Protein AF-A0A969ZIK1-F1 (afdb_monomer)

Radius of gyration: 21.39 Å; Cα contacts (8 Å, |Δi|>4): 241; chains: 1; bounding box: 46×27×56 Å

Sequence (168 aa):
MNIGLLLPVIKKKWKSISLETRYVEVLENINLVVCYISCLGTDTISRKGTRKKLKAKLDRIFGEKNAWPILEHSLVKGFYQSEDYHFEEVLREVALCRADEVVNEIKGLGILANKEILVTGKSEHLEYAIEKLITKVKTMNILIPEGVSEPREAEKAFEETGIPVHIT

Mean predicted aligned error: 13.96 Å

pLDDT: mean 75.82, std 9.84, range [49.59, 94.0]

Nearest PDB structures (foldseek):
  6a4j-assembly1_A  TM=5.825E-01  e=1.663E-01  Staphylococcus aureus
  5hm8-assembly1_C  TM=4.950E-01  e=2.410E+00  Cryptosporidium parvum Iowa II
  4cz2-assembly2_C  TM=2.204E-01  e=9.380E-02  Homo sapiens
  4cz2-assembly4_B  TM=2.477E-01  e=1.663E-01  Homo sapiens
  4cym-assembly1_A  TM=2.571E-01  e=6.747E-01  Homo sapiens

Secondary structure (DSSP, 8-state):
-EEEEEEEEE--TTS---EEEEEEEEETTEEEEEEEEEE-HHHHH--HHHHHHHHHHHHHHHHHTTEEEEEE-TTT-SSSS-TT--HHHHHHHHHHHTHHHHHHH-TT---GGG-EEEEES-HHHHHHHHHHHGGG-SEEEEEPPTTPPPPTHHHHHHHHH---EEE-

Solvent-accessible surface area (backbone atoms only — not comparable to full-atom values): 9807 Å² total; per-residue (Å²): 87,26,32,24,36,42,39,74,39,89,57,68,96,86,64,77,78,49,78,46,78,47,79,44,81,79,50,93,69,34,32,37,43,36,34,37,36,40,46,62,64,78,73,60,60,66,40,66,72,55,37,53,57,48,47,57,50,49,50,50,58,32,57,79,58,62,32,57,63,63,47,65,38,88,87,69,61,57,82,81,47,58,83,84,55,58,58,68,56,54,49,47,51,51,50,60,78,38,41,67,58,57,59,70,67,45,83,87,68,72,69,44,58,78,33,75,46,80,47,73,59,56,48,83,57,46,38,57,48,47,75,70,43,51,90,44,34,48,32,42,35,36,44,60,55,91,95,59,67,80,50,76,51,52,65,55,46,26,76,76,66,72,38,56,65,46,81,84

Foldseek 3Di:
DEAEEEAEDEDDQPDDWDWDWDWDDDDVVYIYTYIYTHDNPPPPCPPPVNVVVVLVVVCVSCVVVVHPDHHYDLRNADSRDHVPDPVVVVVVVVCLVCVVVVVVPDPPPPQQQDDEDEDEDALVVVLSCLVPCQQRHQAYEYEYPPPGDHRPCQVVSCVVRVRYYHYD

Structure (mmCIF, N/CA/C/O backbone):
data_AF-A0A969ZIK1-F1
#
_entry.id   AF-A0A969ZIK1-F1
#
loop_
_atom_site.group_PDB
_atom_site.id
_atom_site.type_symbol
_atom_site.label_atom_id
_atom_site.label_alt_id
_atom_site.label_comp_id
_atom_site.label_asym_id
_atom_site.label_entity_id
_atom_site.label_seq_id
_atom_site.pdbx_PDB_ins_code
_atom_site.Cartn_x
_atom_site.Cartn_y
_atom_site.Cartn_z
_atom_site.occupancy
_atom_site.B_iso_or_equiv
_atom_site.auth_seq_id
_atom_site.auth_comp_id
_atom_site.auth_asym_id
_atom_site.auth_atom_id
_atom_site.pdbx_PDB_model_num
ATOM 1 N N . MET A 1 1 ? -11.089 4.615 -15.916 1.00 84.06 1 MET A N 1
ATOM 2 C CA . MET A 1 1 ? -9.769 5.110 -15.488 1.00 84.06 1 MET A CA 1
ATOM 3 C C . MET A 1 1 ? -8.808 3.938 -15.419 1.00 84.06 1 MET A C 1
ATOM 5 O O . MET A 1 1 ? -9.091 2.974 -14.720 1.00 84.06 1 MET A O 1
ATOM 9 N N . ASN A 1 2 ? -7.704 3.998 -16.162 1.00 85.50 2 ASN A N 1
ATOM 10 C CA . ASN A 1 2 ? -6.664 2.973 -16.109 1.00 85.50 2 ASN A CA 1
ATOM 11 C C . ASN A 1 2 ? -5.462 3.558 -15.369 1.00 85.50 2 ASN A C 1
ATOM 13 O O . ASN A 1 2 ? -4.957 4.602 -15.763 1.00 85.50 2 ASN A O 1
ATOM 17 N N . ILE A 1 3 ? -5.012 2.897 -14.312 1.00 87.81 3 ILE A N 1
ATOM 18 C CA . ILE A 1 3 ? -3.854 3.298 -13.513 1.00 87.81 3 ILE A CA 1
ATOM 19 C C . ILE A 1 3 ? -2.708 2.350 -13.862 1.00 87.81 3 ILE A C 1
ATOM 21 O O . ILE A 1 3 ? -2.880 1.130 -13.860 1.00 87.81 3 ILE A O 1
ATOM 25 N N . GLY A 1 4 ? -1.538 2.889 -14.192 1.00 88.69 4 GLY A N 1
ATOM 26 C CA . GLY A 1 4 ? -0.345 2.084 -14.438 1.00 88.69 4 GLY A CA 1
ATOM 27 C C . GLY A 1 4 ? 0.334 1.710 -13.126 1.00 88.69 4 GLY A C 1
ATOM 28 O O . GLY A 1 4 ? 0.536 2.577 -12.286 1.00 88.69 4 GLY A O 1
ATOM 29 N N . LEU A 1 5 ? 0.726 0.450 -12.955 1.00 88.19 5 LEU A N 1
ATOM 30 C CA . LEU A 1 5 ? 1.600 0.012 -11.864 1.00 88.19 5 LEU A CA 1
ATOM 31 C C . LEU A 1 5 ? 2.889 -0.557 -12.455 1.00 88.19 5 LEU A C 1
ATOM 33 O O . LEU A 1 5 ? 2.833 -1.446 -13.301 1.00 88.19 5 LEU A O 1
ATOM 37 N N . LEU A 1 6 ? 4.048 -0.080 -12.010 1.00 87.06 6 LEU A N 1
ATOM 38 C CA . LEU A 1 6 ? 5.354 -0.612 -12.391 1.00 87.06 6 LEU A CA 1
ATOM 39 C C . LEU A 1 6 ? 5.994 -1.301 -11.185 1.00 87.06 6 LEU A C 1
ATOM 41 O O . LEU A 1 6 ? 6.463 -0.642 -10.257 1.00 87.06 6 LEU A O 1
ATOM 45 N N . LEU A 1 7 ? 6.007 -2.634 -11.208 1.00 83.75 7 LEU A N 1
ATOM 46 C CA . LEU A 1 7 ? 6.432 -3.465 -10.082 1.00 83.75 7 LEU A CA 1
ATOM 47 C C . LEU A 1 7 ? 7.703 -4.259 -10.418 1.00 83.75 7 LEU A C 1
ATOM 49 O O . LEU A 1 7 ? 7.795 -4.841 -11.502 1.00 83.75 7 LEU A O 1
ATOM 53 N N . PRO A 1 8 ? 8.680 -4.341 -9.503 1.00 82.69 8 PRO A N 1
ATOM 54 C CA . PRO A 1 8 ? 9.869 -5.150 -9.690 1.00 82.69 8 PRO A CA 1
ATOM 55 C C . PRO A 1 8 ? 9.529 -6.632 -9.513 1.00 82.69 8 PRO A C 1
ATOM 57 O O . PRO A 1 8 ? 8.748 -7.016 -8.645 1.00 82.69 8 PRO A O 1
ATOM 60 N N . VAL A 1 9 ? 10.186 -7.490 -10.286 1.00 79.38 9 VAL A N 1
ATOM 61 C CA . VAL A 1 9 ? 10.221 -8.936 -10.038 1.00 79.38 9 VAL A CA 1
ATOM 62 C C . VAL A 1 9 ? 11.666 -9.360 -9.854 1.00 79.38 9 VAL A C 1
ATOM 64 O O . VAL A 1 9 ? 12.484 -9.251 -10.773 1.00 79.38 9 VAL A O 1
ATOM 67 N N . ILE A 1 10 ? 11.980 -9.866 -8.662 1.00 67.06 10 ILE A N 1
ATOM 68 C CA . ILE A 1 10 ? 13.314 -10.370 -8.337 1.00 67.06 10 ILE A CA 1
ATOM 69 C C . ILE A 1 10 ? 13.546 -11.659 -9.133 1.00 67.06 10 ILE A C 1
ATOM 71 O O . ILE A 1 10 ? 12.827 -12.646 -8.979 1.00 67.06 10 ILE A O 1
ATOM 75 N N . LYS A 1 11 ? 14.567 -11.664 -9.996 1.00 64.94 11 LYS A N 1
ATOM 76 C CA . LYS A 1 11 ? 14.998 -12.857 -10.740 1.00 64.94 11 LYS A CA 1
ATOM 77 C C . LYS A 1 11 ? 16.394 -13.306 -10.316 1.00 64.94 11 LYS A C 1
ATOM 79 O O . LYS A 1 11 ? 17.227 -12.509 -9.895 1.00 64.94 11 LYS A O 1
ATOM 84 N N . LYS A 1 12 ? 16.674 -14.604 -10.495 1.00 56.09 12 LYS A N 1
ATOM 85 C CA . LYS A 1 12 ? 18.032 -15.168 -10.386 1.00 56.09 12 LYS A CA 1
ATOM 86 C C . LYS A 1 12 ? 18.975 -14.470 -11.386 1.00 56.09 12 LYS A C 1
ATOM 88 O O . LYS A 1 12 ? 18.559 -14.198 -12.512 1.00 56.09 12 LYS A O 1
ATOM 93 N N . LYS A 1 13 ? 20.244 -14.259 -10.989 1.00 53.59 13 LYS A N 1
ATOM 94 C CA . LYS A 1 13 ? 21.298 -13.427 -11.635 1.00 53.59 13 LYS A CA 1
ATOM 95 C C . LYS A 1 13 ? 21.564 -13.624 -13.148 1.00 53.59 13 LYS A C 1
ATOM 97 O O . LYS A 1 13 ? 22.325 -12.860 -13.725 1.00 53.59 13 LYS A O 1
ATOM 102 N N . TRP A 1 14 ? 20.946 -14.607 -13.798 1.00 49.59 14 TRP A N 1
ATOM 103 C CA . TRP A 1 14 ? 21.289 -15.076 -15.147 1.00 49.59 14 TRP A CA 1
ATOM 104 C C . TRP A 1 14 ? 20.192 -14.828 -16.204 1.00 49.59 14 TRP A C 1
ATOM 106 O O . TRP A 1 14 ? 20.347 -15.249 -17.346 1.00 49.59 14 TRP A O 1
ATOM 116 N N . LYS A 1 15 ? 19.069 -14.175 -15.861 1.00 57.91 15 LYS A N 1
ATOM 117 C CA . LYS A 1 15 ? 17.972 -13.886 -16.812 1.00 57.91 15 LYS A CA 1
ATOM 118 C C . LYS A 1 15 ? 17.968 -12.422 -17.253 1.00 57.91 15 LYS A C 1
ATOM 120 O O . LYS A 1 15 ? 18.040 -11.535 -16.413 1.00 57.91 15 LYS A O 1
ATOM 125 N N . SER A 1 16 ? 17.820 -12.181 -18.556 1.00 64.00 16 SER A N 1
ATOM 126 C CA . SER A 1 16 ? 17.686 -10.839 -19.138 1.00 64.00 16 SER A CA 1
ATOM 127 C C . SER A 1 16 ? 16.469 -10.073 -18.595 1.00 64.00 16 SER A C 1
ATOM 129 O O . SER A 1 16 ? 15.492 -10.670 -18.132 1.00 64.00 16 SER A O 1
ATOM 131 N N . ILE A 1 17 ? 16.529 -8.736 -18.676 1.00 70.19 17 ILE A N 1
ATOM 132 C CA . ILE A 1 17 ? 15.407 -7.850 -18.333 1.00 70.19 17 ILE A CA 1
ATOM 133 C C . ILE A 1 17 ? 14.226 -8.162 -19.263 1.00 70.19 17 ILE A C 1
ATOM 135 O O . ILE A 1 17 ? 14.335 -8.030 -20.483 1.00 70.19 17 ILE A O 1
ATOM 139 N N . SER A 1 18 ? 13.091 -8.539 -18.683 1.00 78.56 18 SER A N 1
ATOM 140 C CA . SER A 1 18 ? 11.820 -8.772 -19.363 1.00 78.56 18 SER A CA 1
ATOM 141 C C . SER A 1 18 ? 10.723 -7.911 -18.748 1.00 78.56 18 SER A C 1
ATOM 143 O O . SER A 1 18 ? 10.764 -7.631 -17.548 1.00 78.56 18 SER A O 1
ATOM 145 N N . LEU A 1 19 ? 9.721 -7.584 -19.559 1.00 84.94 19 LEU A N 1
ATOM 146 C CA . LEU A 1 19 ? 8.482 -6.955 -19.121 1.00 84.94 19 LEU A CA 1
ATOM 147 C C . LEU A 1 19 ? 7.342 -7.963 -19.262 1.00 84.94 19 LEU A C 1
ATOM 149 O O . LEU A 1 19 ? 7.237 -8.618 -20.298 1.00 84.94 19 LEU A O 1
ATOM 153 N N . GLU A 1 20 ? 6.507 -8.079 -18.240 1.00 87.19 20 GLU A N 1
ATOM 154 C CA . GLU A 1 20 ? 5.244 -8.817 -18.292 1.00 87.19 20 GLU A CA 1
ATOM 155 C C . GLU A 1 20 ? 4.122 -7.856 -17.915 1.00 87.19 20 GLU A C 1
ATOM 157 O O . GLU A 1 20 ? 4.230 -7.152 -16.916 1.00 87.19 20 GLU A O 1
ATOM 162 N N . THR A 1 21 ? 3.054 -7.805 -18.705 1.00 88.62 21 THR A N 1
ATOM 163 C CA . THR A 1 21 ? 1.926 -6.908 -18.444 1.00 88.62 21 THR A CA 1
ATOM 164 C C . THR A 1 21 ? 0.684 -7.716 -18.113 1.00 88.62 21 THR A C 1
ATOM 166 O O . THR A 1 21 ? 0.350 -8.665 -18.819 1.00 88.62 21 THR A O 1
ATOM 169 N N . ARG A 1 22 ? -0.012 -7.323 -17.050 1.00 88.50 22 ARG A N 1
ATOM 170 C CA . ARG A 1 22 ? -1.300 -7.866 -16.634 1.00 88.50 22 ARG A CA 1
ATOM 171 C C . ARG A 1 22 ? -2.324 -6.755 -16.515 1.00 88.50 22 ARG A C 1
ATOM 173 O O . ARG A 1 22 ? -1.985 -5.592 -16.310 1.00 88.50 22 ARG A O 1
ATOM 180 N N . TYR A 1 23 ? -3.577 -7.147 -16.647 1.00 88.00 23 TYR A N 1
ATOM 181 C CA . TYR A 1 23 ? -4.715 -6.266 -16.482 1.00 88.00 23 TYR A CA 1
ATOM 182 C C . TYR A 1 23 ? -5.565 -6.781 -15.332 1.00 88.00 23 TYR A C 1
ATOM 184 O O . TYR A 1 23 ? -5.838 -7.981 -15.270 1.00 88.00 23 TYR A O 1
ATOM 192 N N . VAL A 1 24 ? -5.933 -5.889 -14.419 1.00 87.25 24 VAL A N 1
ATOM 193 C CA . VAL A 1 24 ? -6.753 -6.219 -13.253 1.00 87.25 24 VAL A CA 1
ATOM 194 C C . VAL A 1 24 ? -7.844 -5.169 -13.131 1.00 87.25 24 VAL A C 1
ATOM 196 O O . VAL A 1 24 ? -7.549 -3.994 -12.936 1.00 87.25 24 VAL A O 1
ATOM 199 N N . GLU A 1 25 ? -9.097 -5.582 -13.249 1.00 85.25 25 GLU A N 1
ATOM 200 C CA . GLU A 1 25 ? -10.240 -4.738 -12.908 1.00 85.25 25 GLU A CA 1
ATOM 201 C C . GLU A 1 25 ? -10.407 -4.743 -11.385 1.00 85.25 25 GLU A C 1
ATOM 203 O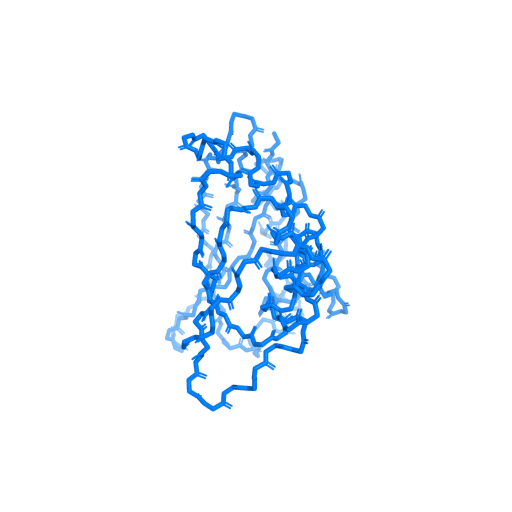 O . GLU A 1 25 ? -10.436 -5.808 -10.767 1.00 85.25 25 GLU A O 1
ATOM 208 N N . VAL A 1 26 ? -10.431 -3.559 -10.771 1.00 77.81 26 VAL A N 1
ATOM 209 C CA . VAL A 1 26 ? -10.527 -3.411 -9.307 1.00 77.81 26 VAL A CA 1
ATOM 210 C C . VAL A 1 26 ? -11.942 -3.027 -8.905 1.00 77.81 26 VAL A C 1
ATOM 212 O O . VAL A 1 26 ? -12.493 -3.585 -7.963 1.00 77.81 26 VAL A O 1
ATOM 215 N N . LEU A 1 27 ? -12.514 -2.067 -9.627 1.00 78.81 27 LEU A N 1
ATOM 216 C CA . LEU A 1 27 ? -13.854 -1.524 -9.438 1.00 78.81 27 LEU A CA 1
ATOM 217 C C . LEU A 1 27 ? -14.408 -1.145 -10.811 1.00 78.81 27 LEU A C 1
ATOM 219 O O . LEU A 1 27 ? -13.651 -1.006 -11.775 1.00 78.81 27 LEU A O 1
ATOM 223 N N . GLU A 1 28 ? -15.716 -0.912 -10.884 1.00 76.62 28 GLU A N 1
ATOM 224 C CA . GLU A 1 28 ? -16.356 -0.446 -12.110 1.00 76.62 28 GLU A CA 1
ATOM 225 C C . GLU A 1 28 ? -15.650 0.821 -12.619 1.00 76.62 28 GLU A C 1
ATOM 227 O O . GLU A 1 28 ? -15.506 1.816 -11.906 1.00 76.62 28 GLU A O 1
ATOM 232 N N . ASN A 1 29 ? -15.155 0.766 -13.856 1.00 78.62 29 ASN A N 1
ATOM 233 C CA . ASN A 1 29 ? -14.374 1.832 -14.485 1.00 78.62 29 ASN A CA 1
ATOM 234 C C . ASN A 1 29 ? -13.023 2.157 -13.816 1.00 78.62 29 ASN A C 1
ATOM 236 O O . ASN A 1 29 ? -12.440 3.193 -14.147 1.00 78.62 29 ASN A O 1
ATOM 240 N N . ILE A 1 30 ? -12.470 1.310 -12.944 1.00 82.00 30 ILE A N 1
ATOM 241 C CA . ILE A 1 30 ? -11.115 1.458 -12.387 1.00 82.00 30 ILE A CA 1
ATOM 242 C C . ILE A 1 30 ? -10.311 0.186 -12.640 1.00 82.00 30 ILE A C 1
ATOM 244 O O . ILE A 1 30 ? -10.543 -0.860 -12.034 1.00 82.00 30 ILE A O 1
ATOM 248 N N . ASN A 1 31 ? -9.298 0.310 -13.495 1.00 87.06 31 ASN A N 1
ATOM 249 C CA . ASN A 1 31 ? -8.456 -0.808 -13.892 1.00 87.06 31 ASN A CA 1
ATOM 250 C C . ASN A 1 31 ? -6.988 -0.534 -13.602 1.00 87.06 31 ASN A C 1
ATOM 252 O O . ASN A 1 31 ? -6.503 0.585 -13.766 1.00 87.06 31 ASN A O 1
ATOM 256 N N . LEU A 1 32 ? -6.262 -1.584 -13.252 1.00 87.25 32 LEU A N 1
ATOM 257 C CA . LEU A 1 32 ? -4.820 -1.576 -13.094 1.00 87.25 32 LEU A CA 1
ATOM 258 C C . LEU A 1 32 ? -4.169 -2.210 -14.319 1.00 87.25 32 LEU A C 1
ATOM 260 O O . LEU A 1 32 ? -4.445 -3.354 -14.685 1.00 87.25 32 LEU A O 1
ATOM 264 N N . VAL A 1 33 ? -3.248 -1.469 -14.922 1.00 92.00 33 VAL A N 1
ATOM 265 C CA . VAL A 1 33 ? -2.318 -1.971 -15.930 1.00 92.00 33 VAL A CA 1
ATOM 266 C C . VAL A 1 33 ? -1.015 -2.257 -15.205 1.00 92.00 33 VAL A C 1
ATOM 268 O O . VAL A 1 33 ? -0.220 -1.356 -14.952 1.00 92.00 33 VAL A O 1
ATOM 271 N N . VAL A 1 34 ? -0.815 -3.511 -14.814 1.00 89.56 34 VAL A N 1
ATOM 272 C CA . VAL A 1 34 ? 0.335 -3.927 -14.010 1.00 89.56 34 VAL A CA 1
ATOM 273 C C . VAL A 1 34 ? 1.457 -4.365 -14.932 1.00 89.56 34 VAL A C 1
ATOM 275 O O . VAL A 1 34 ? 1.318 -5.341 -15.660 1.00 89.56 34 VAL A O 1
ATOM 278 N N . CYS A 1 35 ? 2.581 -3.664 -14.906 1.00 90.00 35 CYS A N 1
ATOM 279 C CA . CYS A 1 35 ? 3.789 -4.017 -15.628 1.00 90.00 35 CYS A CA 1
ATOM 280 C C . CYS A 1 35 ? 4.852 -4.501 -14.642 1.00 90.00 35 CYS A C 1
ATOM 282 O O . CYS A 1 35 ? 5.359 -3.744 -13.815 1.00 90.00 35 CYS A O 1
ATOM 284 N N . TYR A 1 36 ? 5.202 -5.773 -14.749 1.00 87.06 36 TYR A N 1
ATOM 285 C CA . TYR A 1 36 ? 6.289 -6.387 -14.016 1.00 87.06 36 TYR A CA 1
ATOM 286 C C . TYR A 1 36 ? 7.589 -6.213 -14.786 1.00 87.06 36 TYR A C 1
ATOM 288 O O . TYR A 1 36 ? 7.742 -6.721 -15.898 1.00 87.06 36 TYR A O 1
ATOM 296 N N . ILE A 1 37 ? 8.548 -5.534 -14.173 1.00 85.25 37 ILE A N 1
ATOM 297 C CA . ILE A 1 37 ? 9.900 -5.382 -14.689 1.00 85.25 37 ILE A CA 1
ATOM 298 C C . ILE A 1 37 ? 10.830 -6.306 -13.915 1.00 85.25 37 ILE A C 1
ATOM 300 O O . ILE A 1 37 ? 10.958 -6.219 -12.697 1.00 85.25 37 ILE A O 1
ATOM 304 N N . SER A 1 38 ? 11.505 -7.220 -14.610 1.00 80.00 38 SER A N 1
ATOM 305 C CA . SER A 1 38 ? 12.514 -8.030 -13.934 1.00 80.00 38 SER A CA 1
ATOM 306 C C . SER A 1 38 ? 13.806 -7.237 -13.756 1.00 80.00 38 SER A C 1
ATOM 308 O O . SER A 1 38 ? 14.498 -6.961 -14.741 1.00 80.00 38 SER A O 1
ATOM 310 N N . CYS A 1 39 ? 14.139 -6.911 -12.511 1.00 64.50 39 CYS A N 1
ATOM 311 C CA . CYS A 1 39 ? 15.313 -6.119 -12.155 1.00 64.50 39 CYS A CA 1
ATOM 312 C C . CYS A 1 39 ? 16.467 -7.042 -11.731 1.00 64.50 39 CYS A C 1
ATOM 314 O O . CYS A 1 39 ? 16.298 -7.897 -10.861 1.00 64.50 39 CYS A O 1
ATOM 316 N N . LEU A 1 40 ? 17.647 -6.878 -12.339 1.00 54.59 40 LEU A N 1
ATOM 317 C CA . LEU A 1 40 ? 18.876 -7.610 -12.006 1.00 54.59 40 LEU A CA 1
ATOM 318 C C . LEU A 1 40 ? 19.747 -6.752 -11.082 1.00 54.59 40 LEU A C 1
ATOM 320 O O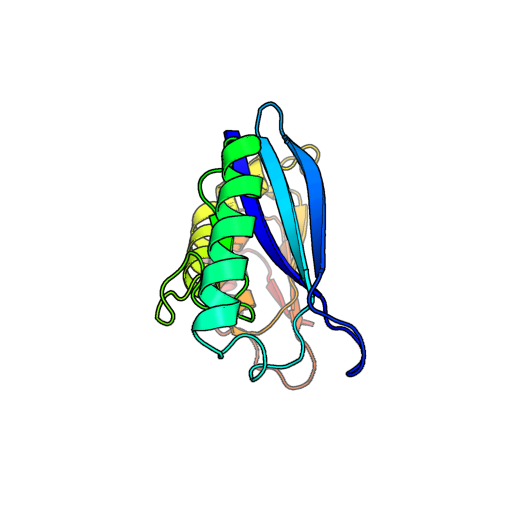 . LEU A 1 40 ? 20.726 -6.154 -11.529 1.00 54.59 40 LEU A O 1
ATOM 324 N N . GLY A 1 41 ? 19.366 -6.646 -9.809 1.00 56.72 41 GLY A N 1
ATOM 325 C CA . GLY A 1 41 ? 20.021 -5.710 -8.891 1.00 56.72 41 GLY A CA 1
ATOM 326 C C . GLY A 1 41 ? 19.972 -4.257 -9.390 1.00 56.72 41 GLY A C 1
ATOM 327 O O . GLY A 1 41 ? 19.495 -3.950 -10.484 1.00 56.72 41 GLY A O 1
ATOM 328 N N . THR A 1 42 ? 20.459 -3.335 -8.576 1.00 54.56 42 THR A N 1
ATOM 329 C CA . THR A 1 42 ? 20.460 -1.891 -8.862 1.00 54.56 42 THR A CA 1
ATOM 330 C C . THR A 1 42 ? 21.316 -1.510 -10.080 1.00 54.56 42 THR A C 1
ATOM 332 O O . THR A 1 42 ? 21.070 -0.494 -10.731 1.00 54.56 42 THR A O 1
ATOM 335 N N . ASP A 1 43 ? 22.277 -2.354 -10.461 1.00 57.19 43 ASP A N 1
ATOM 336 C CA . ASP A 1 43 ? 23.398 -1.936 -11.313 1.00 57.19 43 ASP A CA 1
ATOM 337 C C . ASP A 1 43 ? 23.177 -2.149 -12.818 1.00 57.19 43 ASP A C 1
ATOM 339 O O . ASP A 1 43 ? 23.888 -1.586 -13.650 1.00 57.19 43 ASP A O 1
ATOM 343 N N . THR A 1 44 ? 22.197 -2.965 -13.219 1.00 58.44 44 THR A N 1
ATOM 344 C CA . THR A 1 44 ? 21.912 -3.197 -14.651 1.00 58.44 44 THR A CA 1
ATOM 345 C C . THR A 1 44 ? 20.944 -2.172 -15.242 1.00 58.44 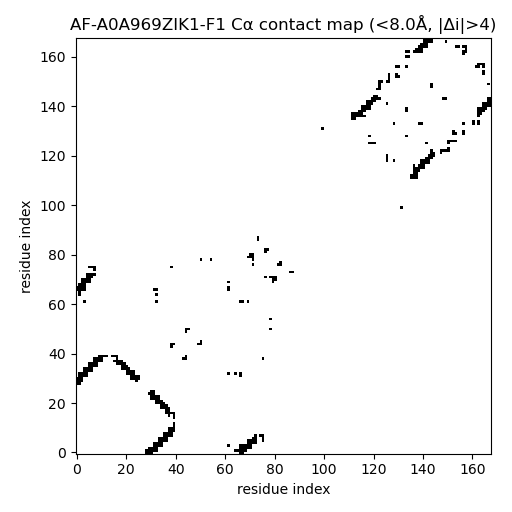44 THR A C 1
ATOM 347 O O . THR A 1 44 ? 21.050 -1.839 -16.427 1.00 58.44 44 THR A O 1
ATOM 350 N N . ILE A 1 45 ? 20.034 -1.637 -14.423 1.00 62.97 45 ILE A N 1
ATOM 351 C CA . ILE A 1 45 ? 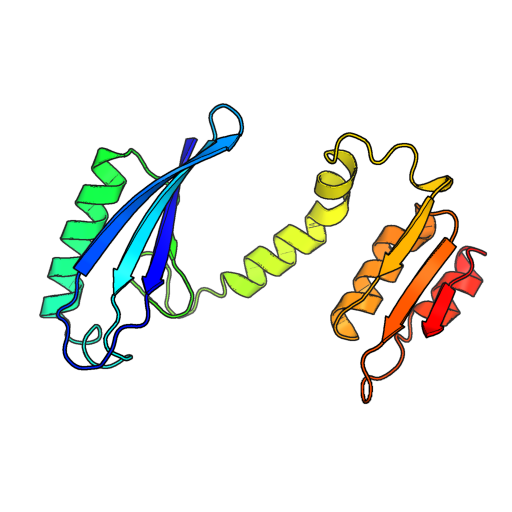19.055 -0.605 -14.806 1.00 62.97 45 ILE A CA 1
ATOM 352 C C . ILE A 1 45 ? 19.693 0.796 -14.812 1.00 62.97 45 ILE A C 1
ATOM 354 O O . ILE A 1 45 ? 19.245 1.674 -15.551 1.00 62.97 45 ILE A O 1
ATOM 358 N N . SER A 1 46 ? 20.793 0.997 -14.079 1.00 63.91 46 SER A N 1
ATOM 359 C CA . SER A 1 46 ? 21.507 2.279 -13.990 1.00 63.91 46 SER A CA 1
ATOM 360 C C . SER A 1 46 ? 22.223 2.692 -15.286 1.00 63.91 46 SER A C 1
ATOM 362 O O . SER A 1 46 ? 22.533 3.868 -15.485 1.00 63.91 46 SER A O 1
ATOM 364 N N . ARG A 1 47 ? 22.447 1.767 -16.236 1.00 72.31 47 ARG A N 1
ATOM 365 C CA . ARG A 1 47 ? 23.036 2.112 -17.541 1.00 72.31 47 ARG A CA 1
ATOM 366 C C . ARG A 1 47 ? 22.072 2.984 -18.355 1.00 72.31 47 ARG A C 1
ATOM 368 O O . ARG A 1 47 ? 21.064 2.499 -18.872 1.00 72.31 47 ARG A O 1
ATOM 375 N N . LYS A 1 48 ? 22.444 4.254 -18.566 1.00 74.44 48 LYS A N 1
ATOM 376 C CA . LYS A 1 48 ? 21.652 5.296 -19.259 1.00 74.44 48 LYS A CA 1
ATOM 377 C C . LYS A 1 48 ? 21.003 4.831 -20.574 1.00 74.44 48 LYS A C 1
ATOM 379 O O . LYS A 1 48 ? 19.831 5.109 -20.824 1.00 74.44 48 LYS A O 1
ATOM 384 N N . GLY A 1 49 ? 21.738 4.086 -21.404 1.00 78.38 49 GLY A N 1
ATOM 385 C CA . GLY A 1 49 ? 21.227 3.559 -22.678 1.00 78.38 49 GLY A CA 1
ATOM 386 C C . GLY A 1 49 ? 20.137 2.492 -22.519 1.00 78.38 49 GLY A C 1
ATOM 387 O O . GLY A 1 49 ? 19.140 2.514 -23.242 1.00 78.38 49 GLY A O 1
ATOM 388 N N . THR A 1 50 ? 20.294 1.584 -21.554 1.00 78.50 50 THR A N 1
ATOM 389 C CA . THR A 1 50 ? 19.303 0.545 -21.234 1.00 78.50 50 THR A CA 1
ATOM 390 C C . THR A 1 50 ? 18.047 1.173 -20.642 1.00 78.50 50 THR A C 1
ATOM 392 O O . THR A 1 50 ? 16.945 0.859 -21.092 1.00 78.50 50 THR A O 1
ATOM 395 N N . ARG A 1 51 ? 18.209 2.129 -19.717 1.00 82.38 51 ARG A N 1
ATOM 396 C CA . ARG A 1 51 ? 17.101 2.865 -19.091 1.00 82.38 51 ARG A CA 1
ATOM 397 C C . ARG A 1 51 ? 16.252 3.606 -20.120 1.00 82.38 51 ARG A C 1
ATOM 399 O O . ARG A 1 51 ? 15.037 3.448 -20.123 1.00 82.38 51 ARG A O 1
ATOM 406 N N . LYS A 1 52 ? 16.870 4.321 -21.070 1.00 84.69 52 LYS A N 1
ATOM 407 C CA . LYS A 1 52 ? 16.136 5.033 -22.135 1.00 84.69 52 LYS A CA 1
ATOM 408 C C . LYS A 1 52 ? 15.318 4.083 -23.018 1.00 84.69 52 LYS A C 1
ATOM 410 O O . LYS A 1 52 ? 14.151 4.350 -23.292 1.00 84.69 52 LYS A O 1
ATOM 415 N N . LYS A 1 53 ? 15.911 2.958 -23.442 1.00 86.38 53 LYS A N 1
ATOM 416 C CA . LYS A 1 53 ? 15.207 1.938 -24.242 1.00 86.38 53 LYS A CA 1
ATOM 417 C C . LYS A 1 53 ? 14.044 1.317 -23.470 1.00 86.38 53 LYS A C 1
ATOM 419 O O . LYS A 1 53 ? 13.001 1.042 -24.054 1.00 86.38 53 LYS A O 1
ATOM 424 N N . LEU A 1 54 ? 14.228 1.089 -22.174 1.00 86.81 54 LEU A N 1
ATOM 425 C CA . LEU A 1 54 ? 13.212 0.494 -21.319 1.00 86.81 54 LEU A CA 1
ATOM 426 C C . LEU A 1 54 ? 12.061 1.464 -21.043 1.00 86.81 54 LEU A C 1
ATOM 428 O O . LEU A 1 54 ? 10.912 1.069 -21.197 1.00 86.81 54 LEU A O 1
ATOM 432 N N . LYS A 1 55 ? 12.359 2.740 -20.767 1.00 89.50 55 LYS A N 1
ATOM 433 C CA . LYS A 1 55 ? 11.355 3.804 -20.629 1.00 89.50 55 LYS A CA 1
ATOM 434 C C . LYS A 1 55 ? 10.488 3.922 -21.880 1.00 89.50 55 LYS A C 1
ATOM 436 O O . LYS A 1 55 ? 9.275 3.891 -21.766 1.00 89.50 55 LYS A O 1
ATOM 441 N N . ALA A 1 56 ? 11.095 3.943 -23.069 1.00 90.62 56 ALA A N 1
ATOM 442 C CA . ALA A 1 56 ? 10.343 4.004 -24.323 1.00 90.62 56 ALA A CA 1
ATOM 443 C C . ALA A 1 56 ? 9.400 2.799 -24.516 1.00 90.62 56 ALA A C 1
ATOM 445 O O . ALA A 1 56 ? 8.292 2.950 -25.023 1.00 90.62 56 ALA A O 1
ATOM 446 N N . LYS A 1 57 ? 9.817 1.597 -24.092 1.00 90.75 57 LYS A N 1
ATOM 447 C CA . LYS A 1 57 ? 8.944 0.412 -24.109 1.00 90.75 57 LYS A CA 1
ATOM 448 C C . LYS A 1 57 ? 7.798 0.532 -23.107 1.00 90.75 57 LYS A C 1
ATOM 450 O O . LYS A 1 57 ? 6.672 0.203 -23.458 1.00 90.75 57 LYS A O 1
ATOM 455 N N . LEU A 1 58 ? 8.085 0.987 -21.888 1.00 91.81 58 LEU A N 1
ATOM 456 C CA . LEU A 1 58 ? 7.078 1.197 -20.848 1.00 91.81 58 LEU A CA 1
ATOM 457 C C . LEU A 1 58 ? 6.055 2.260 -21.277 1.00 91.81 58 LEU A C 1
ATOM 459 O O . LEU A 1 58 ? 4.860 2.023 -21.156 1.00 91.81 58 LEU A O 1
ATOM 463 N N . ASP A 1 59 ? 6.508 3.358 -21.886 1.00 93.44 59 ASP A N 1
ATOM 464 C CA . ASP A 1 59 ? 5.637 4.412 -22.423 1.00 93.44 59 ASP A CA 1
ATOM 465 C C . ASP A 1 59 ? 4.695 3.881 -23.490 1.00 93.44 59 ASP A C 1
ATOM 467 O O . ASP A 1 59 ? 3.512 4.213 -23.490 1.00 93.44 59 ASP A O 1
ATOM 471 N N . ARG A 1 60 ? 5.194 2.999 -24.360 1.00 94.00 60 ARG A N 1
ATOM 472 C CA . ARG A 1 60 ? 4.349 2.334 -25.346 1.00 94.00 60 ARG A CA 1
ATOM 473 C C . ARG A 1 60 ? 3.288 1.458 -24.676 1.00 94.00 60 ARG A C 1
ATOM 475 O O . ARG A 1 60 ? 2.121 1.567 -25.022 1.00 94.00 60 ARG A O 1
ATOM 482 N N . ILE A 1 61 ? 3.679 0.628 -23.706 1.00 92.12 61 ILE A N 1
ATOM 483 C CA . ILE A 1 61 ? 2.766 -0.286 -22.996 1.00 92.12 61 ILE A CA 1
ATOM 484 C C . ILE A 1 61 ? 1.664 0.489 -22.266 1.00 92.12 61 ILE A C 1
ATOM 486 O O . ILE A 1 61 ? 0.485 0.173 -22.410 1.00 92.12 61 ILE A O 1
ATOM 490 N N . PHE A 1 62 ? 2.034 1.502 -21.481 1.00 93.06 62 PHE A N 1
ATOM 491 C CA . PHE A 1 62 ? 1.065 2.288 -20.721 1.00 93.06 62 PHE A CA 1
ATOM 492 C C . PHE A 1 62 ? 0.221 3.186 -21.631 1.00 93.06 62 PHE A C 1
ATOM 494 O O . PHE A 1 62 ? -0.986 3.294 -21.417 1.00 93.06 62 PHE A O 1
ATOM 501 N N . GLY A 1 63 ? 0.812 3.753 -22.687 1.00 92.25 63 GLY A N 1
ATOM 502 C CA . GLY A 1 63 ? 0.104 4.551 -23.689 1.00 92.25 63 GLY A CA 1
ATOM 503 C C . GLY A 1 63 ? -0.945 3.749 -24.461 1.00 92.25 63 GLY A C 1
ATOM 504 O O . GLY A 1 63 ? -2.091 4.178 -24.549 1.00 92.25 63 GLY A O 1
ATOM 505 N N . GLU A 1 64 ? -0.606 2.544 -24.934 1.00 93.75 64 GLU A N 1
ATOM 506 C CA . GLU A 1 64 ? -1.548 1.622 -25.600 1.00 93.75 64 GLU A CA 1
ATOM 507 C C . GLU A 1 64 ? -2.753 1.267 -24.714 1.00 93.75 64 GLU A C 1
ATOM 509 O O . GLU A 1 64 ? -3.827 0.936 -25.216 1.00 93.75 64 GLU A O 1
ATOM 514 N N . LYS A 1 65 ? -2.587 1.327 -23.390 1.00 89.62 65 LYS A N 1
ATOM 515 C CA . LYS A 1 65 ? -3.645 1.050 -22.413 1.00 89.62 65 LYS A CA 1
ATOM 516 C C . LYS A 1 65 ? -4.274 2.309 -21.820 1.00 89.62 65 LYS A C 1
ATOM 518 O O . LYS A 1 65 ? -5.094 2.178 -20.916 1.00 89.62 65 LYS A O 1
ATOM 523 N N . ASN A 1 66 ? -3.923 3.500 -22.309 1.00 91.25 66 ASN A N 1
ATOM 524 C CA . ASN A 1 66 ? -4.358 4.786 -21.759 1.00 91.25 66 ASN A CA 1
ATOM 525 C C . ASN A 1 66 ? -4.215 4.848 -20.222 1.00 91.25 66 ASN A C 1
ATOM 527 O O . ASN A 1 66 ? -5.135 5.252 -19.510 1.00 91.25 66 ASN A O 1
ATOM 531 N N . ALA A 1 67 ? -3.096 4.324 -19.710 1.00 90.06 67 ALA A N 1
ATOM 532 C CA . ALA A 1 67 ? -2.846 4.171 -18.285 1.00 90.06 67 ALA A CA 1
ATOM 533 C C . ALA A 1 67 ? -2.180 5.429 -17.719 1.00 90.06 67 ALA A C 1
ATOM 535 O O . ALA A 1 67 ? -1.005 5.691 -17.982 1.00 90.06 67 ALA A O 1
ATOM 536 N N . TRP A 1 68 ? -2.934 6.197 -16.936 1.00 83.88 68 TRP A N 1
ATOM 537 C CA . TRP A 1 68 ? -2.455 7.379 -16.233 1.00 83.88 68 TRP A CA 1
ATOM 538 C C . TRP A 1 68 ? -3.299 7.634 -14.969 1.00 83.88 68 TRP A C 1
ATOM 540 O O . TRP A 1 68 ? -4.529 7.593 -15.057 1.00 83.88 68 TRP A O 1
ATOM 550 N N . PRO A 1 69 ? -2.684 7.920 -13.804 1.00 87.44 69 PRO A N 1
ATOM 551 C CA . PRO A 1 69 ? -1.241 8.051 -13.559 1.00 87.44 69 PRO A CA 1
ATOM 552 C C . PRO A 1 69 ? -0.498 6.703 -13.575 1.00 87.44 69 PRO A C 1
ATOM 554 O O . PRO A 1 69 ? -1.120 5.641 -13.534 1.00 87.44 69 PRO A O 1
ATOM 557 N N . ILE A 1 70 ? 0.838 6.748 -13.641 1.00 88.56 70 ILE A N 1
ATOM 558 C CA . ILE A 1 70 ? 1.711 5.570 -13.510 1.00 88.56 70 ILE A CA 1
ATOM 559 C C . ILE A 1 70 ? 2.407 5.625 -12.150 1.00 88.56 70 ILE A C 1
ATOM 561 O O . ILE A 1 70 ? 3.111 6.585 -11.838 1.00 88.56 70 ILE A O 1
ATOM 565 N N . LEU A 1 71 ? 2.208 4.581 -11.356 1.00 85.00 71 LEU A N 1
ATOM 566 C CA . LEU A 1 71 ? 2.760 4.423 -10.021 1.00 85.00 71 LEU A CA 1
ATOM 567 C C . LEU A 1 71 ? 3.935 3.453 -10.088 1.00 85.00 71 LEU A C 1
ATOM 569 O O . LEU A 1 71 ? 3.802 2.316 -10.546 1.00 85.00 71 LEU A O 1
ATOM 573 N N . GLU A 1 72 ? 5.098 3.922 -9.660 1.00 83.81 72 GLU A N 1
ATOM 574 C CA . GLU A 1 72 ? 6.346 3.174 -9.706 1.00 83.81 72 GLU A CA 1
ATOM 575 C C . GLU A 1 72 ? 6.700 2.670 -8.309 1.00 83.81 72 GLU A C 1
ATOM 577 O O . GLU A 1 72 ? 6.652 3.413 -7.334 1.00 83.81 72 GLU A O 1
ATOM 582 N N . HIS A 1 73 ? 7.065 1.395 -8.189 1.00 78.88 73 HIS A N 1
ATOM 583 C CA . HIS A 1 73 ? 7.570 0.891 -6.918 1.00 78.88 73 HIS A CA 1
ATOM 584 C C . HIS A 1 73 ? 8.912 1.550 -6.577 1.00 78.88 73 HIS A C 1
ATOM 586 O O . HIS A 1 73 ? 9.806 1.653 -7.422 1.00 78.88 73 HIS A O 1
ATOM 592 N N . SER A 1 74 ? 9.108 1.843 -5.293 1.00 73.38 74 SER A N 1
ATOM 593 C CA . SER A 1 74 ? 10.335 2.380 -4.687 1.00 73.38 74 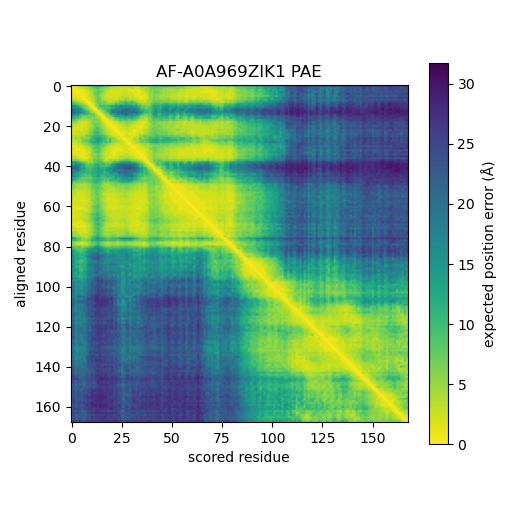SER A CA 1
ATOM 594 C C . SER A 1 74 ? 11.651 1.659 -5.038 1.00 73.38 74 SER A C 1
ATOM 596 O O . SER A 1 74 ? 12.714 2.238 -4.852 1.00 73.38 74 SER A O 1
ATOM 598 N N . LEU A 1 75 ? 11.627 0.426 -5.562 1.00 74.25 75 LEU A N 1
ATOM 599 C CA . LEU A 1 75 ? 12.822 -0.319 -5.990 1.00 74.25 75 LEU A CA 1
ATOM 600 C C . LEU A 1 75 ? 13.185 -0.118 -7.470 1.00 74.25 75 LEU A C 1
ATOM 602 O O . LEU A 1 75 ? 14.280 -0.492 -7.884 1.00 74.25 75 LEU A O 1
ATOM 606 N N . VAL A 1 76 ? 12.268 0.412 -8.283 1.00 75.81 76 VAL A N 1
ATOM 607 C CA . VAL A 1 76 ? 12.465 0.601 -9.731 1.00 75.81 76 VAL A CA 1
ATOM 608 C C . VAL A 1 76 ? 13.046 1.993 -10.043 1.00 75.81 76 VAL A C 1
ATOM 610 O O . VAL A 1 76 ? 13.757 2.117 -11.039 1.00 75.81 76 VAL A O 1
ATOM 613 N N . LYS A 1 77 ? 12.823 2.957 -9.130 1.00 69.00 77 LYS A N 1
ATOM 614 C CA . LYS A 1 77 ? 13.256 4.371 -9.086 1.00 69.00 77 LYS A CA 1
ATOM 615 C C . LYS A 1 77 ? 13.588 5.033 -10.432 1.00 69.00 77 LYS A C 1
ATOM 617 O O . LYS A 1 77 ? 14.643 4.813 -11.035 1.00 69.00 77 LYS A O 1
ATOM 622 N N . GLY A 1 78 ? 12.769 6.024 -10.788 1.00 74.31 78 GLY A N 1
ATOM 623 C CA . GLY A 1 78 ? 13.141 7.082 -11.718 1.00 74.31 78 GLY A CA 1
ATOM 624 C C . GLY A 1 78 ? 12.800 6.821 -13.186 1.00 74.31 78 GLY A C 1
ATOM 625 O O . GLY A 1 78 ? 13.450 7.382 -14.079 1.00 74.31 78 GLY A O 1
ATOM 626 N N . PHE A 1 79 ? 11.799 5.986 -13.468 1.00 83.19 79 PHE A N 1
ATOM 627 C CA . PHE A 1 79 ? 11.160 5.981 -14.785 1.00 83.19 79 PHE A CA 1
ATOM 628 C C . PHE A 1 79 ? 10.045 7.018 -14.871 1.00 83.19 79 PHE A C 1
ATOM 630 O O . PHE A 1 79 ? 9.990 7.754 -15.856 1.00 83.19 79 PHE A O 1
ATOM 637 N N . TYR A 1 80 ? 9.173 7.076 -13.868 1.00 83.19 80 TYR A N 1
ATOM 638 C CA . TYR A 1 80 ? 7.977 7.923 -13.877 1.00 83.19 80 TYR A CA 1
ATOM 639 C C . TYR A 1 80 ? 7.895 8.857 -12.674 1.00 83.19 80 TYR A C 1
ATOM 641 O O . TYR A 1 80 ? 7.310 9.930 -12.789 1.00 83.19 80 TYR A O 1
ATOM 649 N N . GLN A 1 81 ? 8.499 8.476 -11.551 1.00 76.00 81 GLN A N 1
ATOM 650 C CA . GLN A 1 81 ? 8.533 9.280 -10.332 1.00 76.00 81 GLN A CA 1
ATOM 651 C C . GLN A 1 81 ? 9.954 9.798 -10.074 1.00 76.00 81 GLN A C 1
ATOM 653 O O . GLN A 1 81 ? 10.922 9.152 -10.470 1.00 76.00 81 GLN A O 1
ATOM 658 N N . SER A 1 82 ? 10.090 10.971 -9.445 1.00 66.00 82 SER A N 1
ATOM 659 C CA . SER A 1 82 ? 11.407 11.490 -9.036 1.00 66.00 82 SER A CA 1
ATOM 660 C C . SER A 1 82 ? 12.067 10.545 -8.026 1.00 66.00 82 SER A C 1
ATOM 662 O O . SER A 1 82 ? 11.372 9.872 -7.268 1.00 66.00 82 SER A O 1
ATOM 664 N N . GLU A 1 83 ? 13.400 10.504 -7.983 1.00 61.62 83 GLU A N 1
ATOM 665 C CA . GLU A 1 83 ? 14.132 9.723 -6.971 1.00 61.62 83 GLU A CA 1
ATOM 666 C C . GLU A 1 83 ? 13.872 10.240 -5.543 1.00 61.62 83 GLU A C 1
ATOM 668 O O . GLU A 1 83 ? 13.926 9.449 -4.599 1.00 61.62 83 GLU A O 1
ATOM 673 N N . ASP A 1 84 ? 13.487 11.516 -5.429 1.00 60.25 84 ASP A N 1
ATOM 674 C CA . ASP A 1 84 ? 13.069 12.201 -4.196 1.00 60.25 84 ASP A CA 1
ATOM 675 C C . ASP A 1 84 ? 11.564 12.051 -3.896 1.00 60.25 84 ASP A C 1
ATOM 677 O O . ASP A 1 84 ? 11.035 12.679 -2.982 1.00 60.25 84 ASP A O 1
ATOM 681 N N . TYR A 1 85 ? 10.819 11.285 -4.699 1.00 61.31 85 TYR A N 1
ATOM 682 C CA . TYR A 1 85 ? 9.380 11.129 -4.507 1.00 61.31 85 TYR A CA 1
ATOM 683 C C . TYR A 1 85 ? 9.091 10.005 -3.507 1.00 61.31 85 TYR A C 1
ATOM 685 O O . TYR A 1 85 ? 9.204 8.817 -3.819 1.00 61.31 85 TYR A O 1
ATOM 693 N N . HIS A 1 86 ? 8.682 10.385 -2.298 1.00 64.00 86 HIS A N 1
ATOM 694 C CA . HIS A 1 86 ? 8.342 9.474 -1.208 1.00 64.00 86 HIS A CA 1
ATOM 695 C C . HIS A 1 86 ? 6.930 8.893 -1.374 1.00 64.00 86 HIS A C 1
ATOM 697 O O . HIS A 1 86 ? 6.030 9.126 -0.572 1.00 64.00 86 HIS A O 1
ATOM 703 N N . PHE A 1 87 ? 6.709 8.129 -2.446 1.00 64.25 87 PHE A N 1
ATOM 704 C CA . PHE A 1 87 ? 5.391 7.573 -2.766 1.00 64.25 87 PHE A CA 1
ATOM 705 C C . PHE A 1 87 ? 4.787 6.738 -1.626 1.00 64.25 87 PHE A C 1
ATOM 707 O O . PHE A 1 87 ? 3.582 6.791 -1.405 1.00 64.25 87 PHE A O 1
ATOM 714 N N . GLU A 1 88 ? 5.610 5.995 -0.882 1.00 60.97 88 GLU A N 1
ATOM 715 C CA . GLU A 1 88 ? 5.153 5.228 0.283 1.00 60.97 88 GLU A CA 1
ATOM 716 C C . GLU A 1 88 ? 4.685 6.130 1.433 1.00 60.97 88 GLU A C 1
ATOM 718 O O . GLU A 1 88 ? 3.728 5.776 2.115 1.00 60.97 88 GLU A O 1
ATOM 723 N N . GLU A 1 89 ? 5.305 7.297 1.623 1.00 64.44 89 GLU A N 1
ATOM 724 C CA . GLU A 1 89 ? 4.884 8.278 2.631 1.00 64.44 89 GLU A CA 1
ATOM 725 C C . GLU A 1 89 ? 3.578 8.942 2.206 1.00 64.44 89 GLU A C 1
ATOM 727 O O . GLU A 1 89 ? 2.634 8.956 2.985 1.00 64.44 89 GLU A O 1
ATOM 732 N N . VAL A 1 90 ? 3.460 9.361 0.941 1.00 63.53 90 VAL A N 1
ATOM 733 C CA . VAL A 1 90 ? 2.218 9.939 0.402 1.00 63.53 90 VAL A CA 1
ATOM 734 C C . VAL A 1 90 ? 1.073 8.925 0.434 1.00 63.53 90 VAL A C 1
ATOM 736 O O . VAL A 1 90 ? -0.037 9.264 0.829 1.00 63.53 90 VAL A O 1
ATOM 739 N N . LEU A 1 91 ? 1.308 7.666 0.048 1.00 65.62 91 LEU A N 1
ATOM 740 C CA . LEU A 1 91 ? 0.289 6.618 0.156 1.00 65.62 91 LEU A CA 1
ATOM 741 C C . LEU A 1 91 ? -0.095 6.353 1.603 1.00 65.62 91 LEU A C 1
ATOM 743 O O . LEU A 1 91 ? -1.275 6.154 1.876 1.00 65.62 91 LEU A O 1
ATOM 747 N N . ARG A 1 92 ? 0.882 6.324 2.515 1.00 65.06 92 ARG A N 1
ATOM 748 C CA . ARG A 1 92 ? 0.617 6.159 3.941 1.00 65.06 92 ARG A CA 1
ATOM 749 C C . ARG A 1 92 ? -0.236 7.317 4.443 1.00 65.06 92 ARG A C 1
ATOM 751 O O . ARG A 1 92 ? -1.282 7.055 5.014 1.00 65.06 92 ARG A O 1
ATOM 758 N N . GLU A 1 93 ? 0.136 8.561 4.167 1.00 64.75 93 GLU A N 1
ATOM 759 C CA . GLU A 1 93 ? -0.643 9.743 4.540 1.00 64.75 93 GLU A CA 1
ATOM 760 C C . GLU A 1 93 ? -2.052 9.714 3.951 1.00 64.75 93 GLU A C 1
ATOM 762 O O . GLU A 1 93 ? -3.018 9.927 4.672 1.00 64.75 93 GLU A O 1
ATOM 767 N N . VAL A 1 94 ? -2.204 9.388 2.665 1.00 64.56 94 VAL A N 1
ATOM 768 C CA . VAL A 1 94 ? -3.522 9.286 2.024 1.00 64.56 94 VAL A CA 1
ATOM 769 C C . VAL A 1 94 ? -4.351 8.160 2.641 1.00 64.56 94 VAL A C 1
ATOM 771 O O . VAL A 1 94 ? -5.537 8.354 2.894 1.00 64.56 94 VAL A O 1
ATOM 774 N N . ALA A 1 95 ? -3.755 6.993 2.893 1.00 64.31 95 ALA A N 1
ATOM 775 C CA . ALA A 1 95 ? -4.446 5.858 3.498 1.00 64.31 95 ALA A CA 1
ATOM 776 C C . ALA A 1 95 ? -4.867 6.155 4.941 1.00 64.31 95 ALA A C 1
ATOM 778 O O . ALA A 1 95 ? -5.978 5.805 5.325 1.00 64.31 95 ALA A O 1
ATOM 779 N N . LEU A 1 96 ? -4.011 6.834 5.709 1.00 67.19 96 LEU A N 1
ATOM 780 C CA . LEU A 1 96 ? -4.322 7.322 7.048 1.00 67.19 96 LEU A CA 1
ATOM 781 C C . LEU A 1 96 ? -5.475 8.334 6.965 1.00 67.19 96 LEU A C 1
ATOM 783 O O . LEU A 1 96 ? -6.560 8.070 7.474 1.00 67.19 96 LEU A O 1
ATOM 787 N N . CYS A 1 97 ? -5.308 9.432 6.224 1.00 68.69 97 CYS A N 1
ATOM 788 C CA . CYS A 1 97 ? -6.307 10.499 6.098 1.00 68.69 97 CYS A CA 1
ATOM 789 C C . CYS A 1 97 ? -7.670 10.028 5.568 1.00 68.69 97 CYS A C 1
ATOM 791 O O . CYS A 1 97 ? -8.680 10.663 5.859 1.00 68.69 97 CYS A O 1
ATOM 793 N N . ARG A 1 98 ? -7.716 8.933 4.800 1.00 68.81 98 ARG A N 1
ATOM 794 C CA . ARG A 1 98 ? -8.951 8.372 4.230 1.00 68.81 98 ARG A CA 1
ATOM 795 C C . ARG A 1 98 ? -9.401 7.076 4.898 1.00 68.81 98 ARG A C 1
ATOM 797 O O . ARG A 1 98 ? -10.322 6.438 4.392 1.00 68.81 98 ARG A O 1
ATOM 804 N N . ALA A 1 99 ? -8.793 6.678 6.016 1.00 68.50 99 ALA A N 1
ATOM 805 C CA . ALA A 1 99 ? -9.136 5.439 6.716 1.00 68.50 99 ALA A CA 1
ATOM 806 C C . ALA A 1 99 ? -10.638 5.366 7.032 1.00 68.50 99 ALA A C 1
ATOM 808 O O . ALA A 1 99 ? -11.271 4.337 6.815 1.00 68.50 99 ALA A O 1
ATOM 809 N N . ASP A 1 100 ? -11.223 6.490 7.442 1.00 65.94 100 ASP A N 1
ATOM 810 C CA . ASP A 1 100 ? -12.650 6.613 7.736 1.00 65.94 100 ASP A CA 1
ATOM 811 C C . ASP A 1 100 ? -13.547 6.359 6.523 1.00 65.94 100 ASP A C 1
ATOM 813 O O . ASP A 1 100 ? -14.546 5.648 6.625 1.00 65.94 100 ASP A O 1
ATOM 817 N N . GLU A 1 101 ? -13.183 6.916 5.368 1.00 68.94 101 GLU A N 1
ATOM 818 C CA . GLU A 1 101 ? -13.900 6.687 4.113 1.00 68.94 101 GLU A CA 1
ATOM 819 C C . GLU A 1 101 ? -13.809 5.213 3.717 1.00 68.94 101 GLU A C 1
ATOM 821 O O . GLU A 1 101 ? -14.819 4.590 3.408 1.00 68.94 101 GLU A O 1
ATOM 826 N N . VAL A 1 102 ? -12.609 4.631 3.791 1.00 68.75 102 VAL A N 1
ATOM 827 C CA . VAL A 1 102 ? -12.380 3.225 3.439 1.00 68.75 102 VAL A CA 1
ATOM 828 C C . VAL A 1 102 ? -13.195 2.299 4.337 1.00 68.75 102 VAL A C 1
ATOM 830 O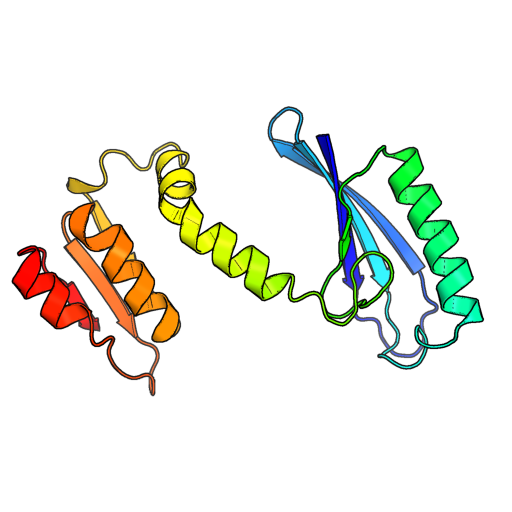 O . VAL A 1 102 ? -13.839 1.387 3.831 1.00 68.75 102 VAL A O 1
ATOM 833 N N . VAL A 1 103 ? -13.205 2.540 5.649 1.00 68.88 103 VAL A N 1
ATOM 834 C CA . VAL A 1 103 ? -13.967 1.738 6.614 1.00 68.88 103 VAL A CA 1
ATOM 835 C C . VAL A 1 103 ? -15.474 1.817 6.346 1.00 68.88 103 VAL A C 1
ATOM 837 O O . VAL A 1 103 ? -16.151 0.790 6.408 1.00 68.88 103 VAL A O 1
ATOM 840 N N . ASN A 1 104 ? -15.995 2.997 5.995 1.00 66.88 104 ASN A N 1
ATOM 841 C CA . ASN A 1 104 ? -17.417 3.186 5.688 1.00 66.88 104 ASN A CA 1
ATOM 842 C C . ASN A 1 104 ? -17.863 2.476 4.397 1.00 66.88 104 ASN A C 1
ATOM 844 O O . ASN A 1 104 ? -19.018 2.065 4.293 1.00 66.88 104 ASN A O 1
ATOM 848 N N . GLU A 1 105 ? -16.962 2.297 3.431 1.00 67.06 105 GLU A N 1
ATOM 849 C CA . GLU A 1 105 ? -17.257 1.621 2.160 1.00 67.06 105 GLU A CA 1
ATOM 850 C C . GLU A 1 105 ? -17.259 0.081 2.268 1.00 67.06 105 GLU A C 1
ATOM 852 O O . GLU A 1 105 ? -17.730 -0.615 1.360 1.00 67.06 105 GLU A O 1
ATOM 857 N N . ILE A 1 106 ? -16.765 -0.497 3.373 1.00 68.31 106 ILE A N 1
ATOM 858 C CA . ILE A 1 106 ? -16.740 -1.956 3.549 1.00 68.31 106 ILE A CA 1
ATOM 859 C C . ILE A 1 106 ? -18.161 -2.479 3.802 1.00 68.31 106 ILE A C 1
ATOM 861 O O . ILE A 1 106 ? -18.726 -2.388 4.895 1.00 68.31 106 ILE A O 1
ATOM 865 N N . LYS A 1 107 ? -18.744 -3.109 2.779 1.00 63.19 107 LYS A N 1
ATOM 866 C CA . LYS A 1 107 ? -20.055 -3.764 2.881 1.00 63.19 107 LYS A CA 1
ATOM 867 C C . LYS A 1 107 ? -20.030 -4.901 3.908 1.00 63.19 107 LYS A C 1
ATOM 869 O O . LYS A 1 107 ? -19.138 -5.742 3.901 1.00 63.19 107 LYS A O 1
ATOM 874 N N . GLY A 1 108 ? -21.063 -4.959 4.751 1.00 67.94 108 GLY A N 1
ATOM 875 C CA . GLY A 1 108 ? -21.241 -6.018 5.755 1.00 67.94 108 GLY A CA 1
ATOM 876 C C . GLY A 1 108 ? -20.620 -5.729 7.126 1.00 67.94 108 GLY A C 1
ATOM 877 O O . GLY A 1 108 ? -20.830 -6.511 8.050 1.00 67.94 108 GLY A O 1
ATOM 878 N N . LEU A 1 109 ? -19.928 -4.595 7.294 1.00 68.50 109 LEU A N 1
ATOM 879 C CA . LEU A 1 109 ? -19.358 -4.193 8.585 1.00 68.50 109 LEU A CA 1
ATOM 880 C C . LEU A 1 109 ? -20.445 -3.874 9.636 1.00 68.50 109 LEU A C 1
ATOM 882 O O . LEU A 1 109 ? -20.279 -4.161 10.822 1.00 68.50 109 LEU A O 1
ATOM 886 N N . GLY A 1 110 ?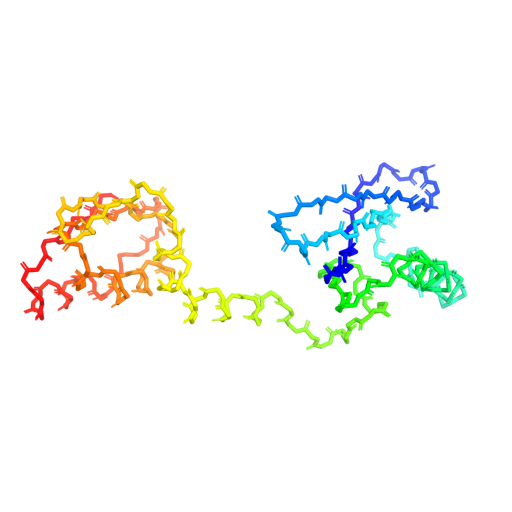 -21.594 -3.346 9.198 1.00 71.81 110 GLY A N 1
ATOM 887 C CA . GLY A 1 110 ? -22.683 -2.917 10.080 1.00 71.81 110 GLY A CA 1
ATOM 888 C C . GLY A 1 110 ? -22.323 -1.670 10.899 1.00 71.81 110 GLY A C 1
ATOM 889 O O . GLY A 1 110 ? -21.403 -0.935 10.557 1.00 71.81 110 GLY A O 1
ATOM 890 N N . ILE A 1 111 ? -23.060 -1.410 11.982 1.00 79.31 111 ILE A N 1
ATOM 891 C CA . ILE A 1 111 ? -22.808 -0.253 12.856 1.00 79.31 111 ILE A CA 1
ATOM 892 C C . ILE A 1 111 ? -21.608 -0.557 13.759 1.00 79.31 111 ILE A C 1
ATOM 894 O O . ILE A 1 111 ? -21.713 -1.392 14.660 1.00 79.31 111 ILE A O 1
ATOM 898 N N . LEU A 1 112 ? -20.494 0.144 13.536 1.00 76.50 112 LEU A N 1
ATOM 899 C CA . LEU A 1 112 ? -19.245 -0.018 14.289 1.00 76.50 112 LEU A CA 1
ATOM 900 C C . LEU A 1 112 ? -19.393 0.206 15.795 1.00 76.50 112 LEU A C 1
ATOM 902 O O . LEU A 1 112 ? -18.760 -0.506 16.566 1.00 76.50 112 LEU A O 1
ATOM 906 N N . ALA A 1 113 ? -20.292 1.098 16.221 1.00 80.88 113 ALA A N 1
ATOM 907 C CA . ALA A 1 113 ? -20.543 1.379 17.638 1.00 80.88 113 ALA A CA 1
ATOM 908 C C . ALA A 1 113 ? -21.025 0.149 18.433 1.00 80.88 113 ALA A C 1
ATOM 910 O O . ALA A 1 113 ? -21.002 0.156 19.658 1.00 80.88 113 ALA A O 1
ATOM 911 N N . ASN A 1 114 ? -21.442 -0.919 17.744 1.00 82.56 114 ASN A N 1
ATOM 912 C CA . ASN A 1 114 ? -21.839 -2.193 18.344 1.00 82.56 114 ASN A CA 1
ATOM 913 C C . ASN A 1 114 ? -20.789 -3.298 18.150 1.00 82.56 114 ASN A C 1
ATOM 915 O O . ASN A 1 114 ? -21.063 -4.463 18.443 1.00 82.56 114 ASN A O 1
ATOM 919 N N . LYS A 1 115 ? -19.622 -2.967 17.593 1.00 80.31 115 LYS A N 1
ATOM 920 C CA . LYS A 1 115 ? -18.566 -3.914 17.243 1.00 80.31 115 LYS A CA 1
ATOM 921 C C . LYS A 1 115 ? -17.391 -3.787 18.195 1.00 80.31 115 LYS A C 1
ATOM 923 O O . LYS A 1 115 ? -17.011 -2.694 18.610 1.00 80.31 115 LYS A O 1
ATOM 928 N N . GLU A 1 116 ? -16.819 -4.942 18.489 1.00 81.88 116 GLU A N 1
ATOM 929 C CA . GLU A 1 116 ? -15.513 -5.069 19.115 1.00 81.88 116 GLU A CA 1
ATOM 930 C C . GLU A 1 116 ? -14.496 -5.243 17.993 1.00 81.88 116 GLU A C 1
ATOM 932 O O . GLU A 1 116 ? -14.709 -6.050 17.081 1.00 81.88 116 GLU A O 1
ATOM 937 N N . ILE A 1 117 ? -13.424 -4.458 18.026 1.00 80.00 117 ILE A N 1
ATOM 938 C CA . ILE A 1 117 ? -12.378 -4.5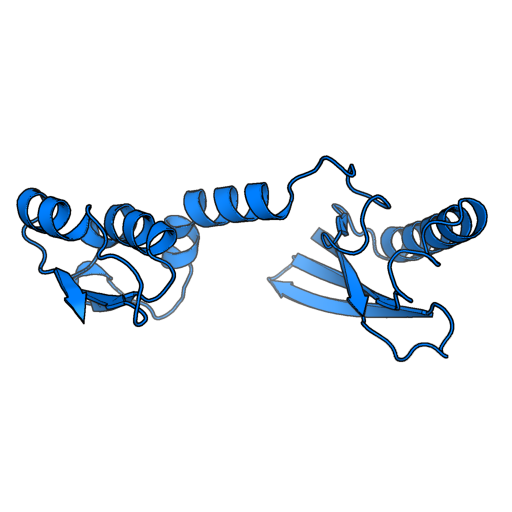12 17.004 1.00 80.00 117 ILE A CA 1
ATOM 939 C C . ILE A 1 117 ? -11.042 -4.880 17.629 1.00 80.00 117 ILE A C 1
ATOM 941 O O . ILE A 1 117 ? -10.756 -4.529 18.772 1.00 80.00 117 ILE A O 1
ATOM 945 N N . LEU A 1 118 ? -10.233 -5.598 16.857 1.00 81.06 118 LEU A N 1
ATOM 946 C CA . LEU A 1 118 ? -8.873 -5.965 17.209 1.00 81.06 118 LEU A CA 1
ATOM 947 C C . LEU A 1 118 ? -7.915 -5.225 16.282 1.00 81.06 118 LEU A C 1
ATOM 949 O O . LEU A 1 118 ? -7.997 -5.366 15.061 1.00 81.06 118 LEU A O 1
ATOM 953 N N . VAL A 1 119 ? -7.010 -4.452 16.866 1.00 77.62 119 VAL A N 1
ATOM 954 C CA . VAL A 1 119 ? -5.992 -3.683 16.159 1.00 77.62 119 VAL A CA 1
ATOM 955 C C . VAL A 1 119 ? -4.628 -4.281 16.481 1.00 77.62 119 VAL A C 1
ATOM 957 O O . VAL A 1 119 ? -4.305 -4.544 17.635 1.00 77.62 119 VAL A O 1
ATOM 960 N N . THR A 1 120 ? -3.816 -4.516 15.455 1.00 79.06 120 THR A N 1
ATOM 961 C CA . THR A 1 120 ? -2.449 -5.021 15.607 1.00 79.06 120 THR A CA 1
ATOM 962 C C . THR A 1 120 ? -1.522 -4.313 14.631 1.00 79.06 120 THR A C 1
ATOM 964 O O . THR A 1 120 ? -1.934 -3.931 13.534 1.00 79.06 120 THR A O 1
ATOM 967 N N . GLY A 1 121 ? -0.267 -4.114 15.024 1.00 71.56 121 GLY A N 1
ATOM 968 C CA . GLY A 1 121 ? 0.708 -3.414 14.201 1.00 71.56 121 GLY A CA 1
ATOM 969 C C . GLY A 1 121 ? 1.902 -2.909 14.997 1.00 71.56 121 GLY A C 1
ATOM 970 O O . GLY A 1 121 ? 2.126 -3.292 16.142 1.00 71.56 121 GLY A O 1
ATOM 971 N N . LYS A 1 122 ? 2.693 -2.041 14.363 1.00 68.94 122 LYS A N 1
ATOM 972 C CA . LYS A 1 122 ? 3.770 -1.306 15.039 1.00 68.94 122 LYS A CA 1
ATOM 973 C C . LYS A 1 122 ? 3.174 -0.216 15.931 1.00 68.94 122 LYS A C 1
ATOM 975 O O . LYS A 1 122 ? 2.164 0.363 15.549 1.00 68.94 122 LYS A O 1
ATOM 980 N N . SER A 1 123 ? 3.839 0.112 17.043 1.00 69.06 123 SER A N 1
ATOM 981 C CA . SER A 1 123 ? 3.384 1.118 18.028 1.00 69.06 123 SER A CA 1
ATOM 982 C C . SER A 1 123 ? 2.911 2.429 17.381 1.00 69.06 123 SER A C 1
ATOM 984 O O . SER A 1 123 ? 1.777 2.841 17.581 1.00 69.06 123 SER A O 1
ATOM 986 N N . GLU A 1 124 ? 3.710 2.988 16.469 1.00 68.50 124 GLU A N 1
ATOM 987 C CA . GLU A 1 124 ? 3.404 4.206 15.691 1.00 68.50 124 GLU A CA 1
ATOM 988 C C . GLU A 1 124 ? 2.080 4.148 14.902 1.00 68.50 124 GLU A C 1
ATOM 990 O O . GLU A 1 124 ? 1.463 5.174 14.639 1.00 68.50 124 GLU A O 1
ATOM 995 N N . HIS A 1 125 ? 1.627 2.957 14.516 1.00 71.81 125 HIS A N 1
ATOM 996 C CA . HIS A 1 125 ? 0.371 2.765 13.790 1.00 71.81 125 HIS A CA 1
ATOM 997 C C . HIS A 1 125 ? -0.806 2.496 14.742 1.00 71.81 125 HIS A C 1
ATOM 999 O O . HIS A 1 125 ? -1.956 2.703 14.357 1.00 71.81 125 HIS A O 1
ATOM 1005 N N . LEU A 1 126 ? -0.523 2.015 15.958 1.00 75.38 126 LEU A N 1
ATOM 1006 C CA . LEU A 1 126 ? -1.528 1.754 16.986 1.00 75.38 126 LEU A CA 1
ATOM 1007 C C . LEU A 1 126 ? -2.067 3.063 17.564 1.00 75.38 126 LEU A C 1
ATOM 1009 O O . LEU A 1 126 ? -3.279 3.184 17.675 1.00 75.38 126 LEU A O 1
ATOM 1013 N N . GLU A 1 127 ? -1.197 4.042 17.825 1.00 75.69 127 GLU A N 1
ATOM 1014 C CA . GLU A 1 127 ? -1.570 5.406 18.255 1.00 75.69 127 GLU A CA 1
ATOM 1015 C C . GLU A 1 127 ? -2.627 5.998 17.303 1.00 75.69 127 GLU A C 1
ATOM 1017 O O . GLU A 1 127 ? -3.781 6.231 17.663 1.00 75.69 127 GLU A O 1
ATOM 1022 N N . TYR A 1 128 ? -2.299 6.045 16.008 1.00 75.38 128 TYR A N 1
ATOM 1023 C CA . TYR A 1 128 ? -3.217 6.538 14.982 1.00 75.38 128 TYR A CA 1
ATOM 1024 C C . TYR A 1 128 ? -4.555 5.782 14.940 1.00 75.38 128 TYR A C 1
ATOM 1026 O O . TYR A 1 128 ? -5.623 6.373 14.763 1.00 75.38 128 TYR A O 1
ATOM 1034 N N . ALA A 1 129 ? -4.514 4.454 15.071 1.00 74.75 129 ALA A N 1
ATOM 1035 C CA . ALA A 1 129 ? -5.718 3.637 15.050 1.00 74.75 129 ALA A CA 1
ATOM 1036 C C . ALA A 1 129 ? -6.612 3.904 16.271 1.00 74.75 129 ALA A C 1
ATOM 1038 O O . ALA A 1 129 ? -7.832 3.955 16.111 1.00 74.75 129 ALA A O 1
ATOM 1039 N N . ILE A 1 130 ? -6.023 4.120 17.453 1.00 78.94 130 ILE A N 1
ATOM 1040 C CA . ILE A 1 130 ? -6.748 4.527 18.660 1.00 78.94 130 ILE A CA 1
ATOM 1041 C C . ILE A 1 130 ? -7.436 5.865 18.399 1.00 78.94 130 ILE A C 1
ATOM 1043 O O . ILE A 1 130 ? -8.660 5.927 18.494 1.00 78.94 130 ILE A O 1
ATOM 1047 N N . GLU A 1 131 ? -6.692 6.894 17.980 1.00 78.88 131 GLU A N 1
ATOM 1048 C CA . GLU A 1 131 ? -7.230 8.242 17.743 1.00 78.88 131 GLU A CA 1
ATOM 1049 C C . GLU A 1 131 ? -8.462 8.225 16.818 1.00 78.88 131 GLU A C 1
ATOM 1051 O O . GLU A 1 131 ? -9.468 8.890 17.080 1.00 78.88 131 GLU A O 1
ATOM 1056 N N . LYS A 1 132 ? -8.413 7.443 15.730 1.00 77.50 132 LYS A N 1
ATOM 1057 C CA . LYS A 1 132 ? -9.477 7.438 14.711 1.00 77.50 132 LYS A CA 1
ATOM 1058 C C . LYS A 1 132 ? -10.645 6.514 15.012 1.00 77.50 132 LYS A C 1
ATOM 1060 O O . LYS A 1 132 ? -11.781 6.834 14.652 1.00 77.50 132 LYS A O 1
ATOM 1065 N N . LEU A 1 133 ? -10.390 5.359 15.620 1.00 77.38 133 LEU A N 1
ATOM 1066 C CA . LEU A 1 133 ? -11.407 4.319 15.764 1.00 77.38 133 LEU A CA 1
ATOM 1067 C C . LEU A 1 133 ? -12.059 4.313 17.142 1.00 77.38 133 LEU A C 1
ATOM 1069 O O . LEU A 1 133 ? -13.183 3.821 17.240 1.00 77.38 133 LEU A O 1
ATOM 1073 N N . ILE A 1 134 ? -11.416 4.854 18.185 1.00 79.38 134 ILE A N 1
ATOM 1074 C CA . ILE A 1 134 ? -11.908 4.700 19.559 1.00 79.38 134 ILE A CA 1
ATOM 1075 C C . ILE A 1 134 ? -13.323 5.252 19.717 1.00 79.38 134 ILE A C 1
ATOM 1077 O O . ILE A 1 134 ? -14.190 4.556 20.221 1.00 79.38 134 ILE A O 1
ATOM 1081 N N . THR A 1 135 ? -13.608 6.423 19.148 1.00 78.69 135 THR A N 1
ATOM 1082 C CA . THR A 1 135 ? -14.930 7.074 19.209 1.00 78.69 135 THR A CA 1
ATOM 1083 C C . THR A 1 135 ? -16.012 6.381 18.377 1.00 78.69 135 THR A C 1
ATOM 1085 O O . THR A 1 135 ? -17.178 6.776 18.423 1.00 78.69 135 THR A O 1
ATOM 1088 N N . LYS A 1 136 ? -15.649 5.365 17.590 1.00 79.62 136 LYS A N 1
ATOM 1089 C CA . LYS A 1 136 ? -16.536 4.727 16.609 1.00 79.62 136 LYS A CA 1
ATOM 1090 C C . LYS A 1 136 ? -16.930 3.310 16.983 1.00 79.62 136 LYS A C 1
ATOM 1092 O O . LYS A 1 136 ? -17.834 2.771 16.348 1.00 79.62 136 LYS A O 1
ATOM 1097 N N . VAL A 1 137 ? -16.266 2.702 17.964 1.00 82.31 137 VAL A N 1
ATOM 1098 C CA . VAL A 1 137 ? -16.423 1.283 18.308 1.00 82.31 137 VAL A CA 1
ATOM 1099 C C . VAL A 1 137 ? -16.943 1.085 19.723 1.00 82.31 137 VAL A C 1
ATOM 1101 O O . VAL A 1 137 ? -16.883 1.986 20.550 1.00 82.31 137 VAL A O 1
ATOM 1104 N N . LYS A 1 138 ? -17.467 -0.110 20.014 1.00 82.88 138 LYS A N 1
ATOM 1105 C CA . LYS A 1 138 ? -17.929 -0.455 21.366 1.00 82.88 138 LYS A CA 1
ATOM 1106 C C . LYS A 1 138 ? -16.759 -0.716 22.313 1.00 82.88 138 LYS A C 1
ATOM 1108 O O . LYS A 1 138 ? -16.803 -0.382 23.494 1.00 82.88 138 LYS A O 1
ATOM 1113 N N . THR A 1 139 ? -15.751 -1.411 21.802 1.00 80.69 139 THR A N 1
ATOM 1114 C CA . THR A 1 139 ? -14.574 -1.861 22.549 1.00 80.69 139 THR A CA 1
ATOM 1115 C C . THR A 1 139 ? -13.430 -2.037 21.566 1.00 80.69 139 THR A C 1
ATOM 1117 O O . THR A 1 139 ? -13.638 -2.522 20.447 1.00 80.69 139 THR A O 1
ATOM 1120 N N . MET A 1 140 ? -12.229 -1.652 21.986 1.00 82.88 140 MET A N 1
ATOM 1121 C CA . MET A 1 140 ? -11.020 -1.797 21.189 1.00 82.88 140 MET A CA 1
ATOM 1122 C C . MET A 1 140 ? -10.027 -2.699 21.915 1.00 82.88 140 MET A C 1
ATOM 1124 O O . MET A 1 140 ? -9.672 -2.462 23.064 1.00 82.88 140 MET A O 1
ATOM 1128 N N . ASN A 1 141 ? -9.566 -3.734 21.224 1.00 81.44 141 ASN A N 1
ATOM 1129 C CA . ASN A 1 141 ? -8.513 -4.622 21.692 1.00 81.44 141 ASN A CA 1
ATOM 1130 C C . ASN A 1 141 ? -7.251 -4.355 20.870 1.00 81.44 141 ASN A C 1
ATOM 1132 O O . ASN A 1 141 ? -7.319 -4.281 19.642 1.00 81.44 141 ASN A O 1
ATOM 1136 N N . ILE A 1 142 ? -6.110 -4.218 21.530 1.00 80.62 142 ILE A N 1
ATOM 1137 C CA . ILE A 1 142 ? -4.822 -3.906 20.919 1.00 80.62 142 ILE A CA 1
ATOM 1138 C C . ILE A 1 142 ? -3.871 -5.062 21.189 1.00 80.62 142 ILE A C 1
ATOM 1140 O O . ILE A 1 142 ? -3.611 -5.384 22.343 1.00 80.62 142 ILE A O 1
ATOM 1144 N N . LEU A 1 143 ? -3.340 -5.656 20.118 1.00 79.25 143 LEU A N 1
ATOM 1145 C CA . LEU A 1 143 ? -2.290 -6.668 20.197 1.00 79.25 143 LEU A CA 1
ATOM 1146 C C . LEU A 1 143 ? -0.933 -6.060 19.877 1.00 79.25 143 LEU A C 1
ATOM 1148 O O . LEU A 1 143 ? -0.704 -5.612 18.741 1.00 79.25 143 LEU A O 1
ATOM 1152 N N . ILE A 1 144 ? -0.032 -6.105 20.856 1.00 76.25 144 ILE A N 1
ATOM 1153 C CA . ILE A 1 144 ? 1.313 -5.544 20.747 1.00 76.25 144 ILE A CA 1
ATOM 1154 C C . ILE A 1 144 ? 2.330 -6.672 20.537 1.00 76.25 144 ILE A C 1
ATOM 1156 O O . ILE A 1 144 ? 2.401 -7.603 21.336 1.00 76.25 144 ILE A O 1
ATOM 1160 N N . PRO A 1 145 ? 3.150 -6.620 19.472 1.00 73.12 145 PRO A N 1
ATOM 1161 C CA . PRO A 1 145 ? 4.236 -7.579 19.299 1.00 73.12 145 PRO A CA 1
ATOM 1162 C C . PRO A 1 145 ? 5.261 -7.497 20.440 1.00 73.12 145 PRO A C 1
ATOM 1164 O O . PRO A 1 145 ? 5.580 -6.406 20.915 1.00 73.12 145 PRO A O 1
ATOM 1167 N N . GLU A 1 146 ? 5.847 -8.633 20.825 1.00 73.62 146 GLU A N 1
ATOM 1168 C CA . GLU A 1 146 ? 6.892 -8.669 21.857 1.00 73.62 146 GLU A CA 1
ATOM 1169 C C . GLU A 1 146 ? 8.045 -7.693 21.550 1.00 73.62 146 GLU A C 1
ATOM 1171 O O . GLU A 1 146 ? 8.566 -7.635 20.433 1.00 73.62 146 GLU A O 1
ATOM 1176 N N . GLY A 1 147 ? 8.460 -6.931 22.567 1.00 70.50 147 GLY A N 1
ATOM 1177 C CA . GLY A 1 147 ? 9.548 -5.951 22.468 1.00 70.50 147 GLY A CA 1
ATOM 1178 C C . GLY A 1 147 ? 9.140 -4.573 21.933 1.00 70.50 147 GLY A C 1
ATOM 1179 O O . GLY A 1 147 ? 10.010 -3.725 21.733 1.00 70.50 147 GLY A O 1
ATOM 1180 N N . VAL A 1 148 ? 7.846 -4.332 21.709 1.00 70.75 148 VAL A N 1
ATOM 1181 C CA . VAL A 1 148 ? 7.300 -3.035 21.287 1.00 70.75 148 VAL A CA 1
ATOM 1182 C C . VAL A 1 148 ? 6.668 -2.319 22.484 1.00 70.75 148 VAL A C 1
ATOM 1184 O O . VAL A 1 148 ? 6.014 -2.941 23.314 1.00 70.75 148 VAL A O 1
ATOM 1187 N N . SER A 1 149 ? 6.881 -1.005 22.589 1.00 72.69 149 SER A N 1
ATOM 1188 C CA . SER A 1 149 ? 6.306 -0.187 23.660 1.00 72.69 149 SER A CA 1
ATOM 1189 C C . SER A 1 149 ? 4.801 0.008 23.495 1.00 72.69 149 SER A C 1
ATOM 1191 O O . SER A 1 149 ? 4.313 0.202 22.374 1.00 72.69 149 SER A O 1
ATOM 1193 N N . GLU A 1 150 ? 4.098 0.038 24.625 1.00 74.75 150 GLU A N 1
ATOM 1194 C CA . GLU A 1 150 ? 2.672 0.344 24.689 1.00 74.75 150 GLU A CA 1
ATOM 1195 C C . GLU A 1 150 ? 2.357 1.727 24.087 1.00 74.75 150 GLU A C 1
ATOM 1197 O O . GLU A 1 150 ? 3.147 2.664 24.264 1.00 74.75 150 GLU A O 1
ATOM 1202 N N . PRO A 1 151 ? 1.242 1.859 23.342 1.00 75.81 151 PRO A N 1
ATOM 1203 C CA . PRO A 1 151 ? 0.787 3.138 22.818 1.00 75.81 151 PRO A CA 1
ATOM 1204 C C . PRO A 1 151 ? 0.364 4.054 23.970 1.00 75.81 151 PRO A C 1
ATOM 1206 O O . PRO A 1 151 ? -0.441 3.681 24.823 1.00 75.81 151 PRO A O 1
ATOM 1209 N N . ARG A 1 152 ? 0.910 5.269 23.990 1.00 75.00 152 ARG A N 1
ATOM 1210 C CA . ARG A 1 152 ? 0.671 6.277 25.028 1.00 75.00 152 ARG A CA 1
ATOM 1211 C C . ARG A 1 152 ? -0.754 6.813 24.989 1.00 75.00 152 ARG A C 1
ATOM 1213 O O . ARG A 1 152 ? -1.261 7.269 26.010 1.00 75.00 152 ARG A O 1
ATOM 1220 N N . GLU A 1 153 ? -1.394 6.788 23.826 1.00 71.75 153 GLU A N 1
ATOM 1221 C CA . GLU A 1 153 ? -2.745 7.314 23.649 1.00 71.75 153 GLU A CA 1
ATOM 1222 C C . GLU A 1 153 ? -3.812 6.355 24.182 1.00 71.75 153 GLU A C 1
ATOM 1224 O O . GLU A 1 153 ? -4.941 6.786 24.374 1.00 71.75 153 GLU A O 1
ATOM 1229 N N . ALA A 1 154 ? -3.483 5.094 24.490 1.00 70.00 154 ALA A N 1
ATOM 1230 C CA . ALA A 1 154 ? -4.464 4.116 24.967 1.00 70.00 154 ALA A CA 1
ATOM 1231 C C . ALA A 1 154 ? -5.099 4.501 26.314 1.00 70.00 154 ALA A C 1
ATOM 1233 O O . ALA A 1 154 ? -6.324 4.481 26.440 1.00 70.00 154 ALA A O 1
ATOM 1234 N N . GLU A 1 155 ? -4.288 4.892 27.302 1.00 69.50 155 GLU A N 1
ATOM 1235 C CA . GLU A 1 155 ? -4.789 5.324 28.617 1.00 69.50 155 GLU A CA 1
ATOM 1236 C C . GLU A 1 155 ? -5.592 6.623 28.498 1.00 69.50 155 GLU A C 1
ATOM 1238 O O . GLU A 1 155 ? -6.720 6.720 28.983 1.00 69.50 155 GLU A O 1
ATOM 1243 N N . LYS A 1 156 ? -5.049 7.594 27.757 1.00 74.38 156 LYS A N 1
ATOM 12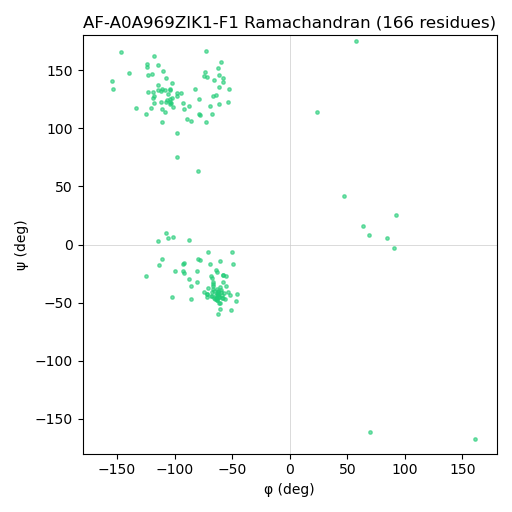44 C CA . LYS A 1 156 ? -5.690 8.890 27.522 1.00 74.38 156 LYS A CA 1
ATOM 1245 C C . LYS A 1 156 ? -7.027 8.749 26.784 1.00 74.38 156 LYS A C 1
ATOM 1247 O O . LYS A 1 156 ? -8.001 9.411 27.131 1.00 74.38 156 LYS A O 1
ATOM 1252 N N . ALA A 1 157 ? -7.100 7.869 25.790 1.00 69.94 157 ALA A N 1
ATOM 1253 C CA . ALA A 1 157 ? -8.314 7.641 25.018 1.00 69.94 157 ALA A CA 1
ATOM 1254 C C . ALA A 1 157 ? -9.429 7.016 25.868 1.00 69.94 157 ALA A C 1
ATOM 1256 O O . ALA A 1 157 ? -10.595 7.376 25.691 1.00 69.94 157 ALA A O 1
ATOM 1257 N N . PHE A 1 158 ? -9.101 6.130 26.817 1.00 71.19 158 PHE A N 1
ATOM 1258 C CA . PHE A 1 158 ? -10.082 5.621 27.779 1.00 71.19 158 PHE A CA 1
ATOM 1259 C C . PHE A 1 158 ? -10.606 6.737 28.690 1.00 71.19 158 PHE A C 1
ATOM 1261 O O . PHE A 1 158 ? -11.819 6.864 28.853 1.00 71.19 158 PHE A O 1
ATOM 1268 N N . GLU A 1 159 ? -9.718 7.569 29.240 1.00 70.00 159 GLU A N 1
ATOM 1269 C CA . GLU A 1 159 ? -10.105 8.689 30.108 1.00 70.00 159 GLU A CA 1
ATOM 1270 C C . GLU A 1 159 ? -11.020 9.697 29.397 1.00 70.00 159 GLU A C 1
ATOM 1272 O O . GLU A 1 159 ? -11.982 10.187 29.989 1.00 70.00 159 GLU A O 1
ATOM 1277 N N . GLU A 1 160 ? -10.756 9.983 28.120 1.00 75.81 160 GLU A N 1
ATOM 1278 C CA . GLU A 1 160 ? -11.514 10.967 27.341 1.00 75.81 160 GLU A CA 1
ATOM 1279 C C . GLU A 1 160 ? -12.843 10.426 26.792 1.00 75.81 160 GLU A C 1
ATOM 1281 O O . GLU A 1 160 ? -13.805 11.185 26.652 1.00 75.81 160 GLU A O 1
ATOM 1286 N N . THR A 1 161 ? -12.923 9.131 26.467 1.00 67.81 161 THR A N 1
ATOM 1287 C CA . THR A 1 161 ? -14.080 8.561 25.745 1.00 67.81 161 THR A CA 1
ATOM 1288 C C . THR A 1 161 ? -14.915 7.578 26.562 1.00 67.81 161 THR A C 1
ATOM 1290 O O . THR A 1 161 ? -16.057 7.300 26.198 1.00 67.81 161 THR A O 1
ATOM 1293 N N . GLY A 1 162 ? -14.372 7.042 27.658 1.00 70.94 162 GLY A N 1
ATOM 1294 C CA . GLY A 1 162 ? -14.991 5.983 28.459 1.00 70.94 162 GLY A CA 1
ATOM 1295 C C . GLY A 1 162 ? -15.070 4.620 27.759 1.00 70.94 162 GLY A C 1
ATOM 1296 O O . GLY A 1 162 ? -15.720 3.709 28.275 1.00 70.94 162 GLY A O 1
ATOM 1297 N N . ILE A 1 163 ? -14.445 4.463 26.586 1.00 71.56 163 ILE A N 1
ATOM 1298 C CA . ILE A 1 163 ? -14.487 3.233 25.786 1.00 71.56 163 ILE A CA 1
ATOM 1299 C C . ILE A 1 163 ? -13.295 2.348 26.161 1.00 71.56 163 ILE A C 1
ATOM 1301 O O . ILE A 1 163 ? -12.156 2.793 26.018 1.00 71.56 163 ILE A O 1
ATOM 1305 N N . PRO A 1 164 ? -13.519 1.103 26.626 1.00 71.19 164 PRO A N 1
ATOM 1306 C CA . PRO A 1 164 ? -12.450 0.247 27.126 1.00 71.19 164 PRO A CA 1
ATOM 1307 C C . PRO A 1 164 ? -11.447 -0.116 26.025 1.00 71.19 164 PRO A C 1
ATOM 1309 O O . PRO A 1 164 ? -11.825 -0.611 24.956 1.00 71.19 164 PRO A O 1
ATOM 1312 N N . VAL A 1 165 ? -10.167 0.112 26.335 1.00 71.62 165 VAL A N 1
ATOM 1313 C CA . VAL A 1 165 ? -9.013 -0.298 25.532 1.00 71.62 165 VAL A CA 1
ATOM 1314 C C . VAL A 1 165 ? -8.275 -1.399 26.283 1.00 71.62 165 VAL A C 1
ATOM 1316 O O . VAL A 1 165 ? -7.769 -1.174 27.381 1.00 71.62 165 VAL A O 1
ATOM 1319 N N . HIS A 1 166 ? -8.221 -2.595 25.704 1.00 75.19 166 HIS A N 1
ATOM 1320 C CA . HIS A 1 166 ? -7.473 -3.716 26.273 1.00 75.19 166 HIS A CA 1
ATOM 1321 C C . HIS A 1 166 ? -6.173 -3.913 25.504 1.00 75.19 166 HIS A C 1
ATOM 1323 O O . HIS A 1 166 ? -6.207 -4.121 24.293 1.00 75.19 166 HIS A O 1
ATOM 1329 N N . ILE A 1 167 ? -5.041 -3.863 26.204 1.00 70.38 167 ILE A N 1
ATOM 1330 C CA . ILE A 1 167 ? -3.719 -4.144 25.640 1.00 70.38 167 ILE A CA 1
ATOM 1331 C C . ILE A 1 167 ? -3.348 -5.588 25.985 1.00 70.38 167 ILE A C 1
ATOM 1333 O O . ILE A 1 167 ? -3.505 -6.012 27.132 1.00 70.38 167 ILE A O 1
ATOM 1337 N N . THR A 1 168 ? -2.924 -6.370 24.993 1.00 66.81 168 THR A N 1
ATOM 1338 C CA . THR A 1 168 ? -2.500 -7.771 25.150 1.00 66.81 168 THR A CA 1
ATOM 1339 C C . THR A 1 168 ? -1.257 -8.065 24.324 1.00 66.81 168 THR A C 1
ATOM 1341 O O . THR A 1 168 ? -1.124 -7.501 23.211 1.00 66.81 168 THR A O 1
#